Protein AF-A0A8J8PG99-F1 (afdb_monomer_lite)

pLDDT: mean 95.28, std 4.98, range [66.12, 98.19]

Foldseek 3Di:
DDWEWEWDAAPNDIDIDIADDPWPPRHYDDPVNNVCRNPPDDDPDDDDDDDSVTD

Secondary structure (DSSP, 8-state):
---EEEEEEETTEEEEEEE-TTSTTTTS--HHHHHHHHH----SSS----TT---

Structure (mmCIF, N/CA/C/O backbone):
data_AF-A0A8J8PG99-F1
#
_entry.id   AF-A0A8J8PG99-F1
#
loop_
_atom_site.group_PDB
_atom_site.id
_atom_site.type_symbol
_atom_site.label_atom_id
_atom_site.label_alt_id
_atom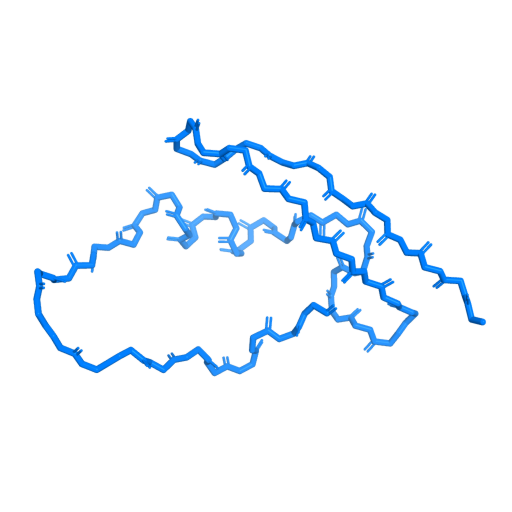_site.label_comp_id
_atom_site.label_asym_id
_atom_site.label_entity_id
_atom_site.label_seq_id
_atom_site.pdbx_PDB_ins_code
_atom_site.Cartn_x
_atom_site.Cartn_y
_atom_site.Cartn_z
_atom_site.occupancy
_atom_site.B_iso_or_equiv
_atom_site.auth_seq_id
_atom_site.auth_comp_id
_atom_site.auth_asym_id
_atom_site.auth_atom_id
_atom_site.pdbx_PDB_model_num
ATOM 1 N N . MET A 1 1 ? 14.015 -2.201 17.889 1.00 66.12 1 MET A N 1
ATOM 2 C CA . MET A 1 1 ? 13.329 -1.159 17.091 1.00 66.12 1 MET A CA 1
ATOM 3 C C . MET A 1 1 ? 11.846 -1.258 17.393 1.00 66.12 1 MET A C 1
ATOM 5 O O . MET A 1 1 ? 11.400 -2.360 17.667 1.00 66.12 1 MET A O 1
ATOM 9 N N . SER A 1 2 ? 11.111 -0.145 17.436 1.00 84.62 2 SER A N 1
ATOM 10 C CA . SER A 1 2 ? 9.658 -0.192 17.639 1.00 84.62 2 SER A CA 1
ATOM 11 C C . SER A 1 2 ? 8.975 -0.580 16.331 1.00 84.62 2 SER A C 1
ATOM 13 O O . SER A 1 2 ? 9.160 0.113 15.327 1.00 84.62 2 SER A O 1
ATOM 15 N N . GLU A 1 3 ? 8.216 -1.666 16.367 1.00 93.69 3 GLU A N 1
ATOM 16 C CA . GLU A 1 3 ? 7.344 -2.101 15.280 1.00 93.69 3 GLU A CA 1
ATOM 17 C C . GLU A 1 3 ? 5.956 -1.485 15.451 1.00 93.69 3 GLU A C 1
ATOM 19 O O . GLU A 1 3 ? 5.477 -1.291 16.573 1.00 93.69 3 GLU A O 1
ATOM 24 N N . TYR A 1 4 ? 5.321 -1.173 14.328 1.00 96.94 4 TYR A N 1
ATOM 25 C CA . TYR A 1 4 ? 3.935 -0.734 14.264 1.00 96.94 4 TYR A CA 1
ATOM 26 C C . TYR A 1 4 ? 3.135 -1.767 13.482 1.00 96.94 4 TYR A C 1
ATOM 28 O O . TYR A 1 4 ? 3.576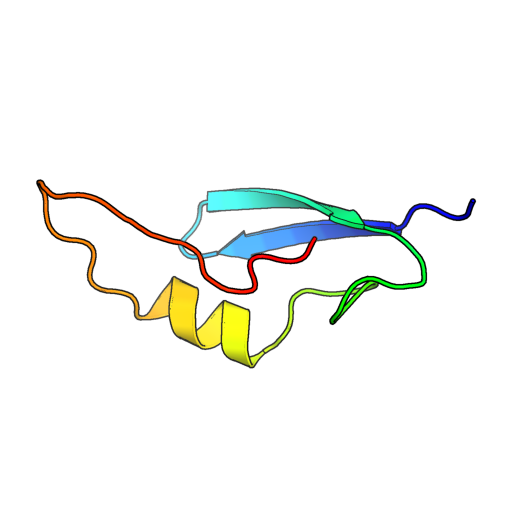 -2.217 12.427 1.00 96.94 4 TYR A O 1
ATOM 36 N N . VAL A 1 5 ? 1.965 -2.127 14.006 1.00 97.69 5 VAL A N 1
ATOM 37 C CA . VAL A 1 5 ? 1.024 -3.029 13.342 1.00 97.69 5 VAL A CA 1
ATOM 38 C C . VAL A 1 5 ? -0.206 -2.225 12.965 1.00 97.69 5 VAL A C 1
ATOM 40 O O . VAL A 1 5 ? -0.830 -1.603 13.825 1.00 97.69 5 VAL A O 1
ATOM 43 N N . ILE A 1 6 ? -0.540 -2.242 11.681 1.00 97.94 6 ILE A N 1
ATOM 44 C CA . ILE A 1 6 ? -1.672 -1.521 11.106 1.00 97.94 6 ILE A CA 1
ATOM 45 C C . ILE A 1 6 ? -2.607 -2.572 10.519 1.00 97.94 6 ILE A C 1
ATOM 47 O O . ILE A 1 6 ? -2.167 -3.422 9.748 1.00 97.94 6 ILE A O 1
ATOM 51 N N . ASN A 1 7 ? -3.881 -2.531 10.903 1.00 98.19 7 ASN A N 1
ATOM 52 C CA . ASN A 1 7 ? -4.899 -3.443 10.391 1.00 98.19 7 ASN A CA 1
ATOM 53 C C . ASN A 1 7 ? -5.930 -2.639 9.613 1.00 98.19 7 ASN A C 1
ATOM 55 O O . ASN A 1 7 ? -6.504 -1.699 10.155 1.00 98.19 7 ASN A O 1
ATOM 59 N N . GLU A 1 8 ? -6.175 -3.033 8.371 1.00 98.00 8 GLU A N 1
ATOM 60 C CA . GLU A 1 8 ? -7.088 -2.338 7.470 1.00 98.00 8 GLU A CA 1
ATOM 61 C C . GLU A 1 8 ? -7.978 -3.328 6.730 1.00 98.00 8 GLU A C 1
ATOM 63 O O . GLU A 1 8 ? -7.662 -4.510 6.587 1.00 98.00 8 GLU A O 1
ATOM 68 N N . VAL A 1 9 ? -9.097 -2.816 6.227 1.00 98.00 9 VAL A N 1
ATOM 69 C CA . VAL A 1 9 ? -9.942 -3.516 5.262 1.00 98.00 9 VAL A CA 1
ATOM 70 C C . VAL A 1 9 ? -10.087 -2.615 4.042 1.00 98.00 9 VAL A C 1
ATOM 72 O O . VAL A 1 9 ? -10.563 -1.481 4.155 1.00 98.00 9 VAL A O 1
ATOM 75 N N . ILE A 1 10 ? -9.658 -3.113 2.882 1.00 96.75 10 ILE A N 1
ATOM 76 C CA . ILE A 1 10 ? -9.699 -2.391 1.604 1.00 96.75 10 ILE A CA 1
ATOM 77 C C . ILE A 1 10 ? -10.444 -3.264 0.604 1.00 96.75 10 ILE A C 1
ATOM 79 O O . ILE A 1 10 ? -10.076 -4.419 0.408 1.00 96.75 10 ILE A O 1
ATOM 83 N N . ASN A 1 11 ? -11.522 -2.749 0.009 1.00 95.25 11 ASN A N 1
ATOM 84 C CA . ASN 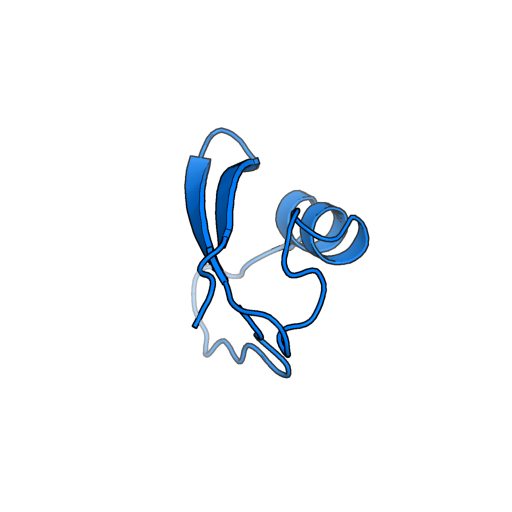A 1 11 ? -12.385 -3.514 -0.903 1.00 95.25 11 ASN A CA 1
ATOM 85 C C . ASN A 1 11 ? -12.827 -4.882 -0.332 1.00 95.25 11 ASN A C 1
ATOM 87 O O . ASN A 1 11 ? -12.928 -5.874 -1.049 1.00 95.25 11 ASN A O 1
ATOM 91 N N . GLY A 1 12 ? -13.068 -4.943 0.984 1.00 96.94 12 GLY A N 1
ATOM 92 C CA . GLY A 1 12 ? -13.450 -6.168 1.698 1.00 96.94 12 GLY A CA 1
ATOM 93 C C . GLY A 1 12 ? -12.299 -7.137 2.001 1.00 96.94 12 GLY A C 1
ATOM 94 O O . GLY A 1 12 ? -12.533 -8.156 2.647 1.00 96.94 12 GLY A O 1
ATOM 95 N N . ILE A 1 13 ? -11.067 -6.827 1.588 1.00 96.62 13 ILE A N 1
ATOM 96 C CA . ILE A 1 13 ? -9.877 -7.644 1.836 1.00 96.62 13 ILE A CA 1
ATOM 97 C C . ILE A 1 13 ? -9.205 -7.157 3.129 1.00 96.62 13 ILE A C 1
ATOM 99 O O . ILE A 1 13 ? -8.769 -6.002 3.183 1.00 96.62 13 ILE A O 1
ATOM 103 N N . PRO A 1 14 ? -9.120 -7.993 4.181 1.00 97.75 14 PRO A N 1
ATOM 104 C CA . PRO A 1 14 ? -8.379 -7.648 5.384 1.00 97.75 14 PRO A CA 1
ATOM 105 C C . PRO A 1 14 ? -6.874 -7.732 5.118 1.00 97.75 14 PRO A C 1
ATOM 107 O O . PRO A 1 14 ? -6.387 -8.721 4.568 1.00 97.75 14 PRO A O 1
ATOM 110 N N . ILE A 1 15 ? -6.136 -6.712 5.544 1.00 96.81 15 ILE A N 1
ATOM 111 C CA . ILE A 1 15 ? -4.678 -6.652 5.433 1.00 96.81 15 ILE A CA 1
ATOM 112 C C . ILE A 1 15 ? -4.046 -6.236 6.763 1.00 96.81 15 ILE A C 1
ATOM 114 O O . ILE A 1 15 ? -4.590 -5.416 7.506 1.00 96.81 15 ILE A O 1
ATOM 118 N N . THR A 1 16 ? -2.862 -6.784 7.033 1.00 97.94 16 THR A N 1
ATOM 119 C CA . THR A 1 16 ? -2.010 -6.381 8.153 1.00 97.94 16 THR A CA 1
ATOM 120 C C . THR A 1 16 ? -0.674 -5.904 7.605 1.00 97.94 16 THR A C 1
ATOM 122 O O . THR A 1 16 ? 0.009 -6.648 6.903 1.00 97.94 16 THR A O 1
ATOM 125 N N . LEU A 1 17 ? -0.300 -4.673 7.942 1.00 97.38 17 LEU A N 1
ATOM 126 C CA . LEU A 1 17 ? 0.983 -4.074 7.586 1.00 97.38 17 LEU A CA 1
ATOM 127 C C . LEU A 1 17 ? 1.861 -4.007 8.836 1.00 97.38 17 LEU A C 1
ATOM 129 O O . LEU A 1 17 ? 1.409 -3.577 9.902 1.00 97.38 17 LEU A O 1
ATOM 133 N N . ILE A 1 18 ? 3.114 -4.430 8.695 1.00 97.50 18 ILE A N 1
ATOM 134 C CA . ILE A 1 18 ? 4.151 -4.303 9.722 1.00 97.50 18 ILE A CA 1
ATOM 135 C C . ILE A 1 18 ? 5.078 -3.191 9.263 1.00 97.50 18 ILE A C 1
ATOM 137 O O . ILE A 1 18 ? 5.519 -3.231 8.129 1.00 97.50 18 ILE A O 1
ATOM 141 N N . SER A 1 19 ? 5.360 -2.226 10.133 1.00 97.19 19 SER A N 1
ATOM 142 C CA . SER A 1 19 ? 6.112 -1.019 9.789 1.00 97.19 19 SER A CA 1
ATOM 143 C C . SER A 1 19 ? 7.115 -0.633 10.884 1.00 97.19 19 SER A C 1
ATOM 145 O O . SER 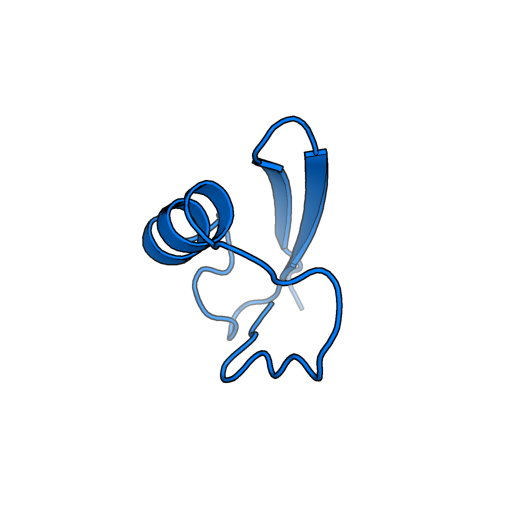A 1 19 ? 7.092 -1.157 12.002 1.00 97.19 19 SER A O 1
ATOM 147 N N . SER A 1 20 ? 8.011 0.314 10.582 1.00 96.56 20 SER A N 1
ATOM 148 C CA . SER A 1 20 ? 9.034 0.822 11.499 1.00 96.56 20 SER A CA 1
ATOM 149 C C . SER A 1 20 ? 9.236 2.345 11.403 1.00 96.56 20 SER A C 1
ATOM 151 O O . SER A 1 20 ? 8.589 3.054 10.640 1.00 96.56 20 SER A O 1
ATOM 153 N N . ASN A 1 21 ? 10.142 2.902 12.214 1.00 94.50 21 ASN A N 1
ATOM 154 C CA . ASN A 1 21 ? 10.259 4.354 12.406 1.00 94.50 21 ASN A CA 1
ATOM 155 C C . ASN A 1 21 ? 10.605 5.194 11.167 1.00 94.50 21 ASN A C 1
ATOM 157 O O . ASN A 1 21 ? 10.274 6.384 11.174 1.00 94.50 21 ASN A O 1
ATOM 161 N N . ASN A 1 22 ? 11.249 4.606 10.161 1.00 94.50 22 ASN A N 1
ATOM 162 C CA . ASN A 1 22 ? 11.767 5.316 8.984 1.00 94.50 22 ASN A CA 1
ATOM 163 C C . ASN A 1 22 ? 10.986 5.000 7.703 1.00 94.50 22 ASN A C 1
ATOM 165 O O . ASN A 1 22 ? 11.411 5.370 6.613 1.00 94.50 22 ASN A O 1
ATOM 169 N N . VAL A 1 23 ? 9.854 4.321 7.851 1.00 96.75 23 VAL A N 1
ATOM 170 C CA . VAL A 1 23 ? 8.941 3.982 6.767 1.00 96.75 23 VAL A CA 1
ATOM 171 C C . VAL A 1 23 ? 7.935 5.119 6.588 1.00 96.75 23 VAL A C 1
ATOM 173 O O . VAL A 1 23 ? 7.513 5.757 7.560 1.00 96.75 23 VAL A O 1
ATOM 176 N N . PHE A 1 24 ? 7.560 5.406 5.344 1.00 97.31 24 PHE A N 1
ATOM 177 C CA . PHE A 1 24 ? 6.502 6.370 5.049 1.00 97.31 24 PHE A CA 1
ATOM 178 C C . PHE A 1 24 ? 5.151 5.890 5.612 1.00 97.31 24 PHE A C 1
ATOM 180 O O . PHE A 1 24 ? 4.840 4.708 5.561 1.00 97.31 24 PHE A O 1
ATOM 187 N N . SER A 1 25 ? 4.350 6.802 6.174 1.00 97.00 25 SER A N 1
ATOM 188 C CA . SER A 1 25 ? 3.057 6.475 6.806 1.00 97.00 25 SER A CA 1
ATOM 189 C C . SER A 1 25 ? 3.132 5.360 7.865 1.00 97.00 25 SER A C 1
ATOM 191 O O . SER A 1 25 ? 2.285 4.488 7.980 1.00 97.00 25 SER A O 1
ATOM 193 N N . LYS A 1 26 ? 4.176 5.367 8.694 1.00 96.56 26 LYS A N 1
ATOM 194 C CA . LYS A 1 26 ? 4.510 4.227 9.559 1.00 96.56 26 LYS A CA 1
ATOM 195 C C . LYS A 1 26 ? 3.470 3.740 10.582 1.00 96.56 26 LYS A C 1
ATOM 197 O O . LYS A 1 26 ? 3.708 2.689 11.167 1.00 96.56 26 LYS A O 1
ATOM 202 N N . LYS A 1 27 ? 2.408 4.496 10.881 1.00 97.12 27 LYS A N 1
ATOM 203 C CA . LYS A 1 27 ? 1.420 4.160 11.933 1.00 97.12 27 LYS A CA 1
ATOM 204 C C . LYS A 1 27 ? 0.003 3.933 11.413 1.00 97.12 27 LYS A C 1
ATOM 206 O O . LYS A 1 27 ? -0.850 3.550 12.204 1.00 97.12 27 LYS A O 1
ATOM 211 N N . GLU A 1 28 ? -0.244 4.192 10.138 1.00 97.19 28 GLU A N 1
ATOM 212 C CA . GLU A 1 28 ? -1.566 4.105 9.521 1.00 97.19 28 GLU A CA 1
ATOM 213 C C . GLU A 1 28 ? -1.420 3.956 8.007 1.00 97.19 28 GLU A C 1
ATOM 215 O O . GLU A 1 28 ? -0.375 4.278 7.442 1.00 97.19 28 GLU A O 1
ATOM 220 N N . LEU A 1 29 ? -2.456 3.479 7.329 1.00 97.75 29 LEU A N 1
ATOM 221 C CA . LEU A 1 29 ? -2.458 3.482 5.873 1.00 97.75 29 LEU A CA 1
ATOM 222 C C . LEU A 1 29 ? -2.582 4.920 5.352 1.00 97.75 29 LEU A C 1
ATOM 224 O O . LEU A 1 29 ? -3.516 5.633 5.715 1.00 97.75 29 LEU A O 1
ATOM 228 N N . ASP A 1 30 ? -1.666 5.328 4.474 1.00 97.94 30 ASP A N 1
ATOM 229 C CA . ASP A 1 30 ? -1.741 6.635 3.819 1.00 97.94 30 ASP A CA 1
ATOM 230 C C . ASP A 1 30 ? -3.044 6.778 3.012 1.00 97.94 30 ASP A C 1
ATOM 232 O O . ASP A 1 30 ? -3.474 5.852 2.316 1.00 97.94 30 ASP A O 1
ATOM 236 N N . LEU A 1 31 ? -3.665 7.961 3.069 1.00 97.88 31 LEU A N 1
ATOM 237 C CA . LEU A 1 31 ? -4.928 8.226 2.373 1.00 97.88 31 LEU A CA 1
ATOM 238 C C . LEU A 1 31 ? -4.784 8.146 0.846 1.00 97.88 31 LEU A C 1
ATOM 240 O O . LEU A 1 31 ? -5.719 7.717 0.170 1.00 97.88 31 LEU A O 1
ATOM 244 N N . GLY A 1 32 ? -3.629 8.531 0.299 1.00 98.12 32 GLY A N 1
ATOM 245 C CA . GLY A 1 32 ? -3.323 8.404 -1.123 1.00 98.12 32 GLY A CA 1
ATOM 246 C C . GLY A 1 32 ? -3.181 6.943 -1.543 1.00 98.12 32 GLY A C 1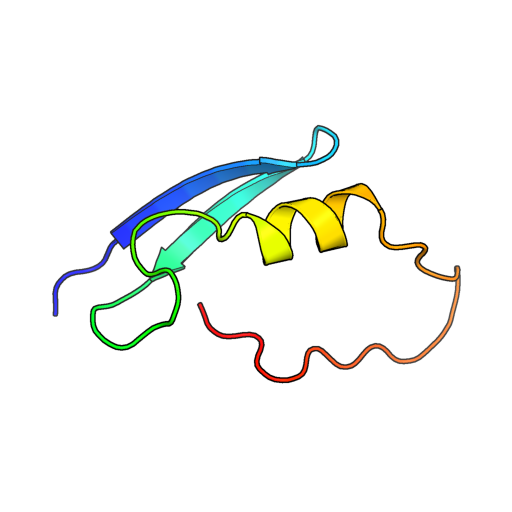
ATOM 247 O O . GLY A 1 32 ? -3.782 6.536 -2.538 1.00 98.12 32 GLY A O 1
ATOM 248 N N . THR A 1 33 ? -2.475 6.131 -0.752 1.00 97.50 33 THR A N 1
ATOM 249 C CA . THR A 1 33 ? -2.399 4.677 -0.970 1.00 97.50 33 THR A CA 1
ATOM 250 C C . THR A 1 33 ? -3.782 4.027 -0.905 1.00 97.50 33 THR A C 1
ATOM 252 O O . THR A 1 33 ? -4.110 3.218 -1.772 1.00 97.50 33 THR A O 1
ATOM 255 N N . ARG A 1 34 ? -4.635 4.406 0.061 1.00 97.44 34 ARG A N 1
ATOM 256 C CA . ARG A 1 34 ? -6.026 3.921 0.132 1.00 97.44 34 ARG A CA 1
ATOM 257 C C . ARG A 1 34 ? -6.813 4.283 -1.126 1.00 97.44 34 ARG A C 1
ATOM 259 O O . ARG A 1 34 ? -7.406 3.400 -1.739 1.00 97.44 34 ARG A O 1
ATOM 266 N N . LEU A 1 35 ? -6.779 5.552 -1.534 1.00 98.06 35 LEU A N 1
ATOM 267 C CA . LEU A 1 35 ? -7.473 6.020 -2.733 1.00 98.06 35 LEU A CA 1
ATOM 268 C C . LEU A 1 35 ? -7.015 5.257 -3.985 1.00 98.06 35 LEU A C 1
ATOM 270 O O . LEU A 1 35 ? -7.854 4.869 -4.797 1.00 98.06 35 LEU A O 1
ATOM 274 N N . LEU A 1 36 ? -5.706 5.017 -4.128 1.00 97.06 36 LEU A N 1
ATOM 275 C CA . LEU A 1 36 ? -5.153 4.221 -5.221 1.00 97.06 36 LEU A CA 1
ATOM 276 C C . LEU A 1 36 ? -5.707 2.79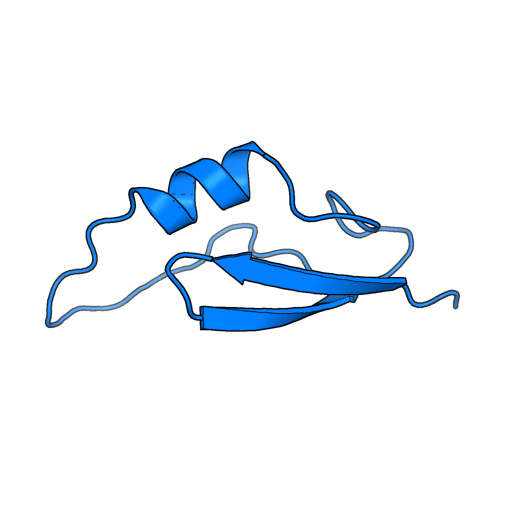5 -5.191 1.00 97.06 36 LEU A C 1
ATOM 278 O O . LEU A 1 36 ? -6.269 2.360 -6.186 1.00 97.06 36 LEU A O 1
ATOM 282 N N . LEU A 1 37 ? -5.595 2.084 -4.067 1.00 95.62 37 LEU A N 1
ATOM 283 C CA . LEU A 1 37 ? -6.031 0.686 -3.956 1.00 95.62 37 LEU A CA 1
ATOM 284 C C . LEU A 1 37 ? -7.538 0.507 -4.180 1.00 95.62 37 LEU A C 1
ATOM 286 O O . LEU A 1 37 ? -7.960 -0.492 -4.758 1.00 95.62 37 LEU A O 1
ATOM 290 N N . GLU A 1 38 ? -8.350 1.474 -3.756 1.00 96.19 38 GLU A N 1
ATOM 291 C CA . GLU A 1 38 ? -9.802 1.440 -3.952 1.00 96.19 38 GLU A CA 1
ATOM 292 C C . GLU A 1 38 ? -10.214 1.677 -5.415 1.00 96.19 38 GLU A C 1
ATOM 294 O O . GLU A 1 38 ? -11.278 1.215 -5.822 1.00 96.19 38 GLU A O 1
ATOM 299 N N . ASN A 1 39 ? -9.379 2.348 -6.218 1.00 96.69 39 ASN A N 1
ATOM 300 C CA . ASN A 1 39 ? -9.710 2.751 -7.592 1.00 96.69 39 ASN A CA 1
ATOM 301 C C . ASN A 1 39 ? -8.807 2.129 -8.671 1.00 96.69 39 ASN A C 1
ATOM 303 O O . ASN A 1 39 ? -9.020 2.369 -9.861 1.00 96.69 39 ASN A O 1
ATOM 307 N N . LEU A 1 40 ? -7.786 1.358 -8.288 1.00 93.94 40 LEU A N 1
ATOM 308 C CA . LEU A 1 40 ? -6.839 0.756 -9.219 1.00 93.94 40 LEU A CA 1
ATOM 309 C C . LEU A 1 40 ? -7.547 -0.277 -10.102 1.00 93.94 40 LEU A C 1
ATOM 311 O O . LEU A 1 40 ? -8.117 -1.252 -9.616 1.00 93.94 40 LEU A O 1
ATOM 315 N N . ILE A 1 41 ? -7.457 -0.089 -11.417 1.00 93.19 41 ILE A N 1
ATOM 316 C CA . ILE A 1 41 ? -7.926 -1.062 -12.404 1.00 93.19 41 ILE A CA 1
ATOM 317 C C . ILE A 1 41 ? -6.740 -1.960 -12.754 1.00 93.19 41 ILE A C 1
ATOM 319 O O . ILE A 1 41 ? -5.802 -1.520 -13.420 1.00 93.19 41 ILE A O 1
ATOM 323 N N . ILE A 1 42 ? -6.772 -3.207 -12.283 1.00 89.44 42 ILE A N 1
ATOM 324 C CA . ILE A 1 42 ? -5.732 -4.202 -12.561 1.00 89.44 42 ILE A CA 1
ATOM 325 C C . ILE A 1 42 ? -6.175 -5.043 -13.769 1.00 89.44 42 ILE A C 1
ATOM 327 O O . ILE A 1 42 ? -7.282 -5.581 -13.741 1.00 89.44 42 ILE A O 1
ATOM 331 N N . PRO A 1 43 ? -5.360 -5.149 -14.834 1.00 93.19 43 PRO A N 1
ATOM 332 C CA . PRO A 1 43 ? -5.653 -6.034 -15.958 1.00 93.19 43 PRO A CA 1
ATOM 333 C C . PRO A 1 43 ? -5.521 -7.511 -15.553 1.00 93.19 43 PRO A C 1
ATOM 335 O O . PRO A 1 43 ? -4.762 -7.839 -14.643 1.00 93.19 43 PRO A O 1
ATOM 338 N N . ASP A 1 44 ? -6.202 -8.408 -16.270 1.00 95.38 44 ASP A N 1
ATOM 339 C CA . ASP A 1 44 ? -6.154 -9.855 -15.993 1.00 95.38 44 ASP A CA 1
ATOM 340 C C . ASP A 1 44 ? -4.744 -10.455 -16.169 1.00 95.38 44 ASP A C 1
ATOM 342 O O . ASP A 1 44 ? -4.395 -11.438 -15.514 1.00 95.38 44 ASP A O 1
ATOM 346 N N . GLU A 1 45 ? -3.917 -9.860 -17.037 1.00 97.19 45 GLU A N 1
ATOM 347 C CA . GLU A 1 45 ? -2.538 -10.279 -17.298 1.00 97.19 45 GLU A CA 1
ATOM 348 C C . GLU A 1 45 ? -1.582 -9.088 -17.467 1.00 97.19 45 GLU A C 1
ATOM 350 O O . GLU A 1 45 ? -1.962 -8.004 -17.917 1.00 97.19 45 GLU A O 1
ATOM 355 N N . GLY A 1 46 ? -0.313 -9.295 -17.106 1.00 94.00 46 GLY A N 1
ATOM 356 C CA . GLY A 1 46 ? 0.740 -8.290 -17.223 1.00 94.00 46 GLY A CA 1
ATOM 357 C C . GLY A 1 46 ? 1.819 -8.424 -16.151 1.00 94.00 46 GLY A C 1
ATOM 358 O O . GLY A 1 46 ? 1.795 -9.331 -15.321 1.00 94.00 46 GLY A O 1
ATOM 359 N N . ILE A 1 47 ? 2.781 -7.500 -16.173 1.00 95.50 47 ILE A N 1
ATOM 360 C CA . ILE A 1 47 ? 3.825 -7.377 -15.149 1.00 95.50 47 ILE A CA 1
ATOM 361 C C . ILE A 1 47 ? 3.534 -6.115 -14.338 1.00 95.50 47 ILE A C 1
ATOM 363 O O . ILE A 1 47 ? 3.428 -5.028 -14.905 1.00 95.50 47 ILE A O 1
ATOM 367 N N . VAL A 1 48 ? 3.423 -6.260 -13.017 1.00 94.00 48 VAL A N 1
ATOM 368 C CA . VAL A 1 48 ? 3.204 -5.146 -12.084 1.00 94.00 48 VAL A CA 1
ATOM 369 C C . VAL A 1 48 ? 4.531 -4.746 -11.445 1.00 94.00 48 VAL A C 1
ATOM 371 O O . VAL A 1 48 ? 5.329 -5.602 -11.067 1.00 94.00 48 VAL A O 1
ATOM 374 N N . ALA A 1 49 ? 4.751 -3.441 -11.302 1.00 95.31 49 ALA A N 1
ATOM 375 C CA . ALA A 1 49 ? 5.848 -2.882 -10.525 1.00 95.31 49 ALA A CA 1
ATOM 376 C C . ALA A 1 49 ? 5.284 -1.936 -9.460 1.00 95.31 49 ALA A C 1
ATOM 378 O O . ALA A 1 49 ? 4.578 -0.986 -9.793 1.00 95.31 49 ALA A O 1
ATOM 379 N N . ASP A 1 50 ? 5.620 -2.191 -8.197 1.00 95.81 50 ASP A N 1
ATOM 380 C CA . ASP A 1 50 ? 5.297 -1.316 -7.071 1.00 95.81 50 ASP A CA 1
ATOM 381 C C . ASP A 1 50 ? 6.521 -0.449 -6.744 1.00 95.81 50 ASP A C 1
ATOM 383 O O . ASP A 1 50 ? 7.521 -0.910 -6.185 1.00 95.81 50 ASP A O 1
ATOM 387 N N . VAL A 1 51 ? 6.488 0.799 -7.207 1.00 96.69 51 VAL A N 1
ATOM 388 C CA . VAL A 1 51 ? 7.625 1.718 -7.136 1.00 96.69 51 VAL A CA 1
ATOM 389 C C . VAL A 1 51 ? 7.450 2.638 -5.939 1.00 96.69 51 VAL A C 1
ATOM 391 O O . VAL A 1 51 ? 6.531 3.449 -5.900 1.00 96.69 51 VAL A O 1
ATOM 394 N N . GLY A 1 52 ? 8.379 2.546 -4.985 1.00 96.06 52 GLY A N 1
ATOM 395 C CA . GLY A 1 52 ? 8.232 3.235 -3.702 1.00 96.06 52 GLY A CA 1
ATOM 396 C C . GLY A 1 52 ? 7.270 2.514 -2.756 1.00 96.06 52 GLY A C 1
ATOM 397 O O . GLY A 1 52 ? 6.617 3.173 -1.955 1.00 96.06 52 GLY A O 1
ATOM 398 N N . CYS A 1 53 ? 7.218 1.179 -2.844 1.00 95.00 53 CYS A N 1
ATOM 399 C CA . CYS A 1 53 ? 6.286 0.303 -2.129 1.00 95.00 53 CYS A CA 1
ATOM 400 C C . CYS A 1 53 ? 6.250 0.490 -0.602 1.00 95.00 53 CYS A C 1
ATOM 402 O O . CYS A 1 53 ? 5.217 0.277 0.030 1.00 95.00 53 CYS A O 1
ATOM 404 N N . GLY A 1 54 ? 7.363 0.925 -0.006 1.00 95.19 54 GLY A N 1
ATOM 405 C CA . GLY A 1 54 ? 7.446 1.202 1.423 1.00 95.19 54 GLY A CA 1
ATOM 406 C C . GLY A 1 54 ? 7.215 -0.042 2.283 1.00 95.19 54 GLY A C 1
ATOM 407 O O . GLY A 1 54 ? 7.871 -1.057 2.050 1.00 95.19 54 GLY A O 1
ATOM 408 N N . TYR A 1 55 ? 6.308 0.135 3.258 1.00 81.25 55 TYR A N 1
ATOM 409 C CA . TYR A 1 55 ? 6.028 -0.680 4.456 1.00 81.25 55 TYR A CA 1
ATOM 410 C C . TYR A 1 55 ? 7.266 -1.003 5.316 1.00 81.25 55 TYR A C 1
ATOM 412 O O . TYR A 1 55 ? 7.135 -1.776 6.285 1.00 81.25 55 TYR A O 1
#

Radius of gyration: 12.65 Å; chains: 1; bounding box: 27×19×35 Å

Sequence (55 aa):
MSEYVINEVINGIPITLISSNNVFSKKELDLGTRLLLENLIIPDEGIVADVGCGY